Protein AF-A0A7W5L2Z9-F1 (afdb_monomer_lite)

Radius of gyration: 24.8 Å; chains: 1; bounding box: 55×77×53 Å

Sequence (96 aa):
MRPQLAPKILNEETTNEDLSWEVEAVLSWHDEDAKAAIATLLQDCRHLRQQLALAEGAMSRGITRGWRPSFDRLLSDRPPSTNNETPPQHRSRRQP

pLDDT: mean 72.14, std 18.77, range [44.31, 97.38]

Foldseek 3Di:
DDPDPDPPPPPPPCDPVNVVVVLVVLCVVVVNPPVVSVVVVVVVVVVVVVVLVVVVVVDDCVVCVNDDDDDDDPPPPDDPPPPDDDDPPPPDDDDD

Structure (mmCIF, N/CA/C/O backbone):
data_AF-A0A7W5L2Z9-F1
#
_entry.id   AF-A0A7W5L2Z9-F1
#
loop_
_atom_site.group_PDB
_atom_site.id
_atom_site.type_symbol
_atom_site.label_atom_id
_atom_site.label_alt_id
_atom_site.label_comp_id
_atom_site.label_asym_id
_atom_site.label_entity_id
_atom_site.label_seq_id
_atom_site.pdbx_PDB_ins_code
_atom_site.Cartn_x
_atom_site.Cartn_y
_atom_site.Cartn_z
_atom_site.occupancy
_atom_site.B_iso_or_equiv
_atom_site.auth_seq_id
_atom_site.auth_comp_id
_atom_site.auth_asym_id
_atom_site.auth_atom_id
_atom_site.pdbx_PDB_model_num
ATOM 1 N N . MET A 1 1 ? 0.491 -30.644 -30.198 1.00 44.47 1 MET A N 1
ATOM 2 C CA . MET A 1 1 ? -0.226 -29.356 -30.312 1.00 44.47 1 MET A CA 1
ATOM 3 C C . MET A 1 1 ? -0.746 -28.977 -28.935 1.00 44.47 1 MET A C 1
ATOM 5 O O . MET A 1 1 ? -1.699 -29.591 -28.481 1.00 44.47 1 MET A O 1
ATOM 9 N N . ARG A 1 2 ? -0.085 -28.055 -28.229 1.00 45.69 2 ARG A N 1
ATOM 10 C CA . ARG A 1 2 ? -0.632 -27.472 -26.996 1.00 45.69 2 ARG A CA 1
ATOM 11 C C . ARG A 1 2 ? -1.360 -26.185 -27.397 1.00 45.69 2 ARG A C 1
ATOM 13 O O . ARG A 1 2 ? -0.693 -25.321 -27.966 1.00 45.69 2 ARG A O 1
ATOM 20 N N . PRO A 1 3 ? -2.682 -26.060 -27.200 1.00 45.31 3 PRO A N 1
ATOM 21 C CA . PRO A 1 3 ? -3.342 -24.780 -27.398 1.00 45.31 3 PRO A CA 1
ATOM 22 C C . PRO A 1 3 ? -2.764 -23.793 -26.380 1.00 45.31 3 PRO A C 1
ATOM 24 O O . PRO A 1 3 ? -2.698 -24.086 -25.187 1.00 45.31 3 PRO A O 1
ATOM 27 N N . GLN A 1 4 ? -2.281 -22.653 -26.870 1.00 47.50 4 GLN A N 1
ATOM 28 C CA . GLN A 1 4 ? -1.843 -21.553 -26.025 1.00 47.50 4 GLN A CA 1
ATOM 29 C C . GLN A 1 4 ? -3.065 -21.036 -25.266 1.00 47.50 4 GLN A C 1
ATOM 31 O O . GLN A 1 4 ? -3.940 -20.402 -25.858 1.00 47.50 4 GLN A O 1
ATOM 36 N N . LEU A 1 5 ? -3.116 -21.292 -23.959 1.00 47.97 5 LEU A N 1
ATOM 37 C CA . LEU A 1 5 ? -3.907 -20.477 -23.051 1.00 47.97 5 LEU A CA 1
ATOM 38 C C . LEU A 1 5 ? -3.218 -19.110 -23.036 1.00 47.97 5 LEU A C 1
ATOM 40 O O . LEU A 1 5 ? -2.239 -18.901 -22.322 1.00 47.97 5 LEU A O 1
ATOM 44 N N . ALA A 1 6 ? -3.642 -18.228 -23.941 1.00 48.75 6 ALA A N 1
ATOM 45 C CA . ALA A 1 6 ? -3.203 -16.846 -23.938 1.00 48.75 6 ALA A CA 1
ATOM 46 C C . ALA A 1 6 ? -3.455 -16.296 -22.525 1.00 48.75 6 ALA A C 1
ATOM 48 O O . ALA A 1 6 ? -4.577 -16.462 -22.033 1.00 48.75 6 ALA A O 1
ATOM 49 N N . PRO A 1 7 ? -2.453 -15.696 -21.853 1.00 46.84 7 PRO A N 1
ATOM 50 C CA . PRO A 1 7 ? -2.707 -15.002 -20.606 1.00 46.84 7 PRO A CA 1
ATOM 51 C C . PRO A 1 7 ? -3.715 -13.919 -20.948 1.00 46.84 7 PRO A C 1
ATOM 53 O O . PRO A 1 7 ? -3.438 -13.000 -21.723 1.00 46.84 7 PRO A O 1
ATOM 56 N N . LYS A 1 8 ? -4.935 -14.109 -20.460 1.00 50.41 8 LYS A N 1
ATOM 57 C CA . LYS A 1 8 ? -5.978 -13.118 -20.589 1.00 50.41 8 LYS A CA 1
ATOM 58 C C . LYS A 1 8 ? -5.460 -11.955 -19.759 1.00 50.41 8 LYS A C 1
ATOM 60 O O . LYS A 1 8 ? -5.395 -12.058 -18.540 1.00 50.41 8 LYS A O 1
ATOM 65 N N . ILE A 1 9 ? -4.964 -10.916 -20.429 1.00 48.66 9 ILE A N 1
ATOM 66 C CA . ILE A 1 9 ? -4.705 -9.629 -19.792 1.00 48.66 9 ILE A CA 1
ATOM 67 C C . ILE A 1 9 ? -6.095 -9.122 -19.429 1.00 48.66 9 ILE A C 1
ATOM 69 O O . ILE A 1 9 ? -6.783 -8.493 -20.229 1.00 48.66 9 ILE A O 1
ATOM 73 N N . LEU A 1 10 ? -6.571 -9.584 -18.279 1.00 44.31 10 LEU A N 1
ATOM 74 C CA . LEU A 1 10 ? -7.791 -9.128 -17.673 1.00 44.31 10 LEU A CA 1
ATOM 75 C C . LEU A 1 10 ? -7.407 -7.795 -17.048 1.00 44.31 10 LEU A C 1
ATOM 77 O O . LEU A 1 10 ? -6.707 -7.742 -16.041 1.00 44.31 10 LEU A O 1
ATOM 81 N N . ASN A 1 11 ? -7.827 -6.711 -17.692 1.00 54.16 11 ASN A N 1
ATOM 82 C CA . ASN A 1 11 ? -8.104 -5.487 -16.964 1.00 54.16 11 ASN A CA 1
ATOM 83 C C . ASN A 1 11 ? -9.293 -5.818 -16.050 1.00 54.16 11 ASN A C 1
ATOM 85 O O . ASN A 1 11 ? -10.438 -5.544 -16.402 1.00 54.16 11 ASN A O 1
ATOM 89 N N . GLU A 1 12 ? -9.038 -6.538 -14.957 1.00 51.75 12 GLU A N 1
ATOM 90 C CA . GLU A 1 12 ? -9.998 -6.662 -13.871 1.00 51.75 12 GLU A CA 1
ATOM 91 C C . GLU A 1 12 ? -10.010 -5.286 -13.222 1.00 51.75 12 GLU A C 1
ATOM 93 O O . GLU A 1 12 ? -9.059 -4.892 -12.548 1.00 51.75 12 GLU A O 1
ATOM 98 N N . GLU A 1 13 ? -11.036 -4.496 -13.529 1.00 57.84 13 GLU A N 1
ATOM 99 C CA . GLU A 1 13 ? -11.386 -3.375 -12.674 1.00 57.84 13 GLU A CA 1
ATOM 100 C C . GLU A 1 13 ? -11.684 -3.983 -11.307 1.00 57.84 13 GLU A C 1
ATOM 102 O O . GLU A 1 13 ? -12.753 -4.554 -11.108 1.00 57.84 13 GLU A O 1
ATOM 107 N N . THR A 1 14 ? -10.694 -3.957 -10.410 1.00 60.62 14 THR A N 1
ATOM 108 C CA . THR A 1 14 ? -10.846 -4.409 -9.029 1.00 60.62 14 THR A CA 1
ATOM 109 C C . THR A 1 14 ? -12.042 -3.660 -8.470 1.00 60.62 14 THR A C 1
ATOM 111 O O . THR A 1 14 ? -12.007 -2.429 -8.348 1.00 60.62 14 THR A O 1
ATOM 114 N N . THR A 1 15 ? -13.141 -4.374 -8.242 1.00 71.75 15 THR A N 1
ATOM 115 C CA . THR A 1 15 ? -14.367 -3.714 -7.817 1.00 71.75 15 THR A CA 1
ATOM 116 C C . THR A 1 15 ? -14.139 -3.147 -6.419 1.00 71.75 15 THR A C 1
ATOM 118 O O . THR A 1 15 ? -13.254 -3.578 -5.676 1.00 71.75 15 THR A O 1
ATOM 121 N N . ASN A 1 16 ? -14.919 -2.137 -6.036 1.00 69.56 16 ASN A N 1
ATOM 122 C CA . ASN A 1 16 ? -14.795 -1.556 -4.698 1.00 69.56 16 ASN A CA 1
ATOM 123 C C . ASN A 1 16 ? -15.011 -2.612 -3.591 1.00 69.56 16 ASN A C 1
ATOM 125 O O . ASN A 1 16 ? -14.419 -2.507 -2.519 1.00 69.56 16 ASN A O 1
ATOM 129 N N . GLU A 1 17 ? -15.803 -3.646 -3.887 1.00 77.19 17 GLU A N 1
ATOM 130 C CA . GLU A 1 17 ? -16.070 -4.781 -3.004 1.00 77.19 17 GLU A CA 1
ATOM 131 C C . GLU A 1 17 ? -14.828 -5.667 -2.823 1.00 77.19 17 GLU A C 1
ATOM 133 O O . GLU A 1 17 ? -14.467 -5.965 -1.683 1.00 77.19 17 GLU A O 1
ATOM 138 N N . ASP A 1 18 ? -14.109 -5.990 -3.903 1.00 82.25 18 ASP A N 1
ATOM 139 C CA . ASP A 1 18 ? -12.858 -6.764 -3.833 1.00 82.25 18 ASP A CA 1
ATOM 140 C C . ASP A 1 18 ? -11.802 -6.035 -2.989 1.00 82.25 18 ASP A C 1
ATOM 142 O O . ASP A 1 18 ? -11.182 -6.623 -2.101 1.00 82.25 18 ASP A O 1
ATOM 146 N N . LEU A 1 19 ? -11.669 -4.717 -3.189 1.00 84.88 19 LEU A N 1
ATOM 147 C CA . LEU A 1 19 ? -10.764 -3.883 -2.392 1.00 84.88 19 LEU A CA 1
ATOM 148 C C . LEU A 1 19 ? -11.146 -3.876 -0.908 1.00 84.88 19 LEU A C 1
ATOM 150 O O . LEU A 1 19 ? -10.265 -3.883 -0.051 1.00 84.88 19 LEU A O 1
ATOM 154 N N . SER A 1 20 ? -12.442 -3.849 -0.587 1.00 88.12 20 SER A N 1
ATOM 155 C CA . SER A 1 20 ? -12.899 -3.870 0.807 1.00 88.12 20 SER A CA 1
ATOM 156 C C . SER A 1 20 ? -12.553 -5.187 1.507 1.00 88.12 20 SER A C 1
ATOM 158 O O . SER A 1 20 ? -12.099 -5.168 2.650 1.00 88.12 20 SER A O 1
ATOM 160 N N . TRP A 1 21 ? -12.679 -6.316 0.801 1.00 93.88 21 TRP A N 1
ATOM 161 C CA . TRP A 1 21 ? -12.305 -7.630 1.321 1.00 93.88 21 TRP A CA 1
ATOM 162 C C . TRP A 1 21 ? -10.790 -7.760 1.527 1.00 93.88 21 TRP A C 1
ATOM 164 O O . TRP A 1 21 ? -10.351 -8.275 2.555 1.00 93.88 21 TRP A O 1
ATOM 174 N N . GLU A 1 22 ? -9.983 -7.245 0.598 1.00 91.25 22 GLU A N 1
ATOM 175 C CA . GLU A 1 22 ? -8.522 -7.221 0.741 1.00 91.25 22 GLU A CA 1
ATOM 176 C C . GLU A 1 22 ? -8.067 -6.358 1.925 1.00 91.25 22 GLU A C 1
ATOM 178 O O . GLU A 1 22 ? -7.167 -6.754 2.668 1.00 91.25 22 GLU A O 1
ATOM 183 N N . VAL A 1 23 ? -8.697 -5.197 2.133 1.00 93.88 23 VAL A N 1
ATOM 184 C CA . VAL A 1 23 ? -8.398 -4.326 3.281 1.00 93.88 23 VAL A CA 1
ATOM 185 C C . VAL A 1 23 ? -8.694 -5.044 4.595 1.00 93.88 23 VAL A C 1
ATOM 187 O O . VAL A 1 23 ? -7.844 -5.034 5.484 1.00 93.88 23 VAL A O 1
ATOM 190 N N . GLU A 1 24 ? -9.846 -5.705 4.703 1.00 95.25 24 GLU A N 1
ATOM 191 C CA . GLU A 1 24 ? -10.217 -6.469 5.899 1.00 95.25 24 GLU A CA 1
ATOM 192 C C . GLU A 1 24 ? -9.236 -7.620 6.159 1.00 95.25 24 GLU A C 1
ATOM 194 O O . GLU A 1 24 ? -8.782 -7.833 7.283 1.00 95.25 24 GLU A O 1
ATOM 199 N N . ALA A 1 25 ? -8.827 -8.333 5.105 1.00 94.50 25 ALA A N 1
ATOM 200 C CA . ALA A 1 25 ? -7.835 -9.395 5.223 1.00 94.50 25 ALA A CA 1
ATOM 201 C C . ALA A 1 25 ? -6.504 -8.866 5.784 1.00 94.50 25 ALA A C 1
ATOM 203 O O . ALA A 1 25 ? -5.936 -9.475 6.692 1.00 94.50 25 ALA A O 1
ATOM 204 N N . VAL A 1 26 ? -6.028 -7.715 5.300 1.00 95.19 26 VAL A N 1
ATOM 205 C CA . VAL A 1 26 ? -4.794 -7.090 5.801 1.00 95.19 26 VAL A CA 1
ATOM 206 C C . VAL A 1 26 ? -4.951 -6.611 7.247 1.00 95.19 26 VAL A C 1
ATOM 208 O O . VAL A 1 26 ? -4.032 -6.795 8.044 1.00 95.19 26 VAL A O 1
ATOM 211 N N . LEU A 1 27 ? -6.091 -6.024 7.613 1.00 96.38 27 LEU A N 1
ATOM 212 C CA . LEU A 1 27 ? -6.344 -5.579 8.987 1.00 96.38 27 LEU A CA 1
ATOM 213 C C . LEU A 1 27 ? -6.381 -6.749 9.975 1.00 96.38 27 LEU A C 1
ATOM 215 O O . LEU A 1 27 ? -5.736 -6.671 11.023 1.00 96.38 27 LEU A O 1
ATOM 219 N N . SER A 1 28 ? -7.013 -7.862 9.600 1.00 95.75 28 SER A N 1
ATOM 220 C CA . SER A 1 28 ? -7.082 -9.059 10.447 1.00 95.75 28 SER A CA 1
ATOM 221 C C . SER A 1 28 ? -5.703 -9.654 10.763 1.00 95.75 28 SER A C 1
ATOM 223 O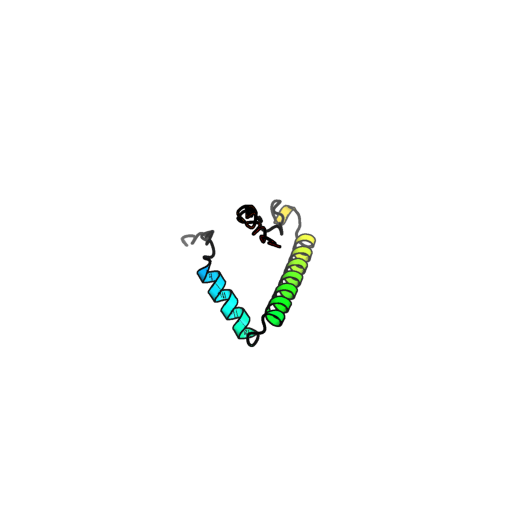 O . SER A 1 28 ? -5.478 -10.176 11.853 1.00 95.75 28 SER A O 1
ATOM 225 N N . TRP A 1 29 ? -4.738 -9.526 9.843 1.00 94.00 29 TRP A N 1
ATOM 226 C CA . TRP A 1 29 ? -3.343 -9.939 10.055 1.00 94.00 29 TRP A CA 1
ATOM 227 C C . TRP A 1 29 ? -2.581 -9.038 11.033 1.00 94.00 29 TRP A C 1
ATOM 229 O O . TRP A 1 29 ? -1.530 -9.429 11.541 1.00 94.00 29 TRP A O 1
ATOM 239 N N . HIS A 1 30 ? -3.093 -7.835 11.276 1.00 96.00 30 HIS A N 1
ATOM 240 C CA . HIS A 1 30 ? -2.485 -6.810 12.114 1.00 96.00 30 HIS A CA 1
ATOM 241 C C . HIS A 1 30 ? -3.281 -6.547 13.399 1.00 96.00 30 HIS A C 1
ATOM 243 O O . HIS A 1 30 ? -3.144 -5.471 13.973 1.00 96.00 30 HIS A O 1
ATOM 249 N N . ASP A 1 31 ? -4.092 -7.505 13.861 1.00 95.25 31 ASP A N 1
ATOM 250 C CA . ASP A 1 31 ? -4.950 -7.359 15.048 1.00 95.25 31 ASP A CA 1
ATOM 251 C C . ASP A 1 31 ? -5.838 -6.097 14.982 1.00 95.25 31 ASP A C 1
ATOM 253 O O . ASP A 1 31 ? -6.030 -5.398 15.979 1.00 95.25 31 ASP A O 1
ATOM 257 N N . GLU A 1 32 ? -6.340 -5.767 13.787 1.00 94.31 32 GLU A N 1
ATOM 258 C CA . GLU A 1 32 ? -7.100 -4.542 13.499 1.00 94.31 32 GLU A CA 1
ATOM 259 C C . GLU A 1 32 ? -6.315 -3.225 13.715 1.00 94.31 32 GLU A C 1
ATOM 261 O O . GLU A 1 32 ? -6.883 -2.126 13.683 1.00 94.31 32 GLU A O 1
ATOM 266 N N . ASP A 1 33 ? -4.988 -3.281 13.885 1.00 96.88 33 ASP A N 1
ATOM 267 C CA . ASP A 1 33 ? -4.128 -2.096 13.932 1.00 96.88 33 ASP A CA 1
ATOM 268 C C . ASP A 1 33 ? -3.835 -1.577 12.516 1.00 96.88 33 ASP A C 1
ATOM 270 O O . ASP A 1 33 ? -2.843 -1.915 11.858 1.00 96.88 33 ASP A O 1
ATOM 274 N N . ALA A 1 34 ? -4.687 -0.656 12.068 1.00 95.81 34 ALA A N 1
ATOM 275 C CA . ALA A 1 34 ? -4.537 0.019 10.784 1.00 95.81 34 ALA A CA 1
ATOM 276 C C . ALA A 1 34 ? -3.180 0.733 10.612 1.00 95.81 34 ALA A C 1
ATOM 278 O O . ALA A 1 34 ? -2.683 0.846 9.489 1.00 95.81 34 ALA A O 1
ATOM 279 N N . LYS A 1 35 ? -2.547 1.224 11.689 1.00 97.25 35 LYS A N 1
ATOM 280 C CA . LYS A 1 35 ? -1.240 1.896 11.579 1.00 97.25 35 LYS A CA 1
ATOM 281 C C . LYS A 1 35 ? -0.132 0.887 11.324 1.00 97.25 35 LYS A C 1
ATOM 283 O O . LYS A 1 35 ? 0.738 1.164 10.498 1.00 97.25 35 LYS A O 1
ATOM 288 N N . ALA A 1 36 ? -0.169 -0.258 12.004 1.00 96.62 36 ALA A N 1
ATOM 289 C CA . ALA A 1 36 ? 0.766 -1.352 11.761 1.00 96.62 36 ALA A CA 1
ATOM 290 C C . ALA A 1 36 ? 0.627 -1.886 10.327 1.00 96.62 36 ALA A C 1
ATOM 292 O O . ALA A 1 36 ? 1.632 -2.011 9.624 1.00 96.62 36 ALA A O 1
ATOM 293 N N . ALA A 1 37 ? -0.607 -2.081 9.854 1.00 96.94 37 ALA A N 1
ATOM 294 C CA . ALA A 1 37 ? -0.893 -2.485 8.478 1.00 96.94 37 ALA A CA 1
ATOM 295 C C . ALA A 1 37 ? -0.329 -1.502 7.440 1.00 96.94 37 ALA A C 1
ATOM 297 O O . ALA A 1 37 ? 0.418 -1.890 6.539 1.00 96.94 37 ALA A O 1
ATOM 298 N N . ILE A 1 38 ? -0.617 -0.204 7.590 1.00 97.06 38 ILE A N 1
ATOM 299 C CA . ILE A 1 38 ? -0.109 0.829 6.675 1.00 97.06 38 ILE A CA 1
ATOM 300 C C . ILE A 1 38 ? 1.424 0.892 6.710 1.00 97.06 38 ILE A C 1
ATOM 302 O O . ILE A 1 38 ? 2.053 1.038 5.661 1.00 97.06 38 ILE A O 1
ATOM 306 N N . ALA A 1 39 ? 2.044 0.776 7.888 1.00 97.38 39 ALA A N 1
ATOM 307 C CA . ALA A 1 39 ? 3.499 0.785 8.011 1.00 97.38 39 ALA A CA 1
ATOM 308 C C . ALA A 1 39 ? 4.145 -0.380 7.241 1.00 97.38 39 ALA A C 1
ATOM 310 O O . ALA A 1 39 ? 5.117 -0.157 6.513 1.00 97.38 39 ALA A O 1
ATOM 311 N N . THR A 1 40 ? 3.575 -1.583 7.341 1.00 96.62 40 THR A N 1
ATOM 312 C CA . THR A 1 40 ? 4.006 -2.763 6.574 1.00 96.62 40 THR A CA 1
ATOM 313 C C . THR A 1 40 ? 3.880 -2.522 5.073 1.00 96.62 40 THR A C 1
ATOM 315 O O . THR A 1 40 ? 4.868 -2.632 4.351 1.00 96.62 40 THR A O 1
ATOM 318 N N . LEU A 1 41 ? 2.713 -2.069 4.603 1.00 95.62 41 LEU A N 1
ATOM 319 C CA . LEU A 1 41 ? 2.480 -1.809 3.177 1.00 95.62 41 LEU A CA 1
ATOM 320 C C . LEU A 1 41 ? 3.440 -0.758 2.602 1.00 95.62 41 LEU A C 1
ATOM 322 O O . LEU A 1 41 ? 3.925 -0.891 1.476 1.00 95.62 41 LEU A O 1
ATOM 326 N N . LEU A 1 42 ? 3.752 0.291 3.368 1.00 96.56 42 LEU A N 1
ATOM 327 C CA . LEU A 1 42 ? 4.739 1.294 2.964 1.00 96.56 42 LEU A CA 1
ATOM 328 C C . LEU A 1 42 ? 6.149 0.702 2.870 1.00 96.56 42 LEU A C 1
ATOM 330 O O . LEU A 1 42 ? 6.902 1.041 1.948 1.00 96.56 42 LEU A O 1
ATOM 334 N N . GLN A 1 43 ? 6.510 -0.183 3.798 1.00 96.69 43 GLN A N 1
ATOM 335 C CA . GLN A 1 43 ? 7.793 -0.873 3.780 1.00 96.69 43 GLN A CA 1
ATOM 336 C C . GLN A 1 43 ? 7.901 -1.829 2.584 1.00 96.69 43 GLN A C 1
ATOM 338 O O . GLN A 1 43 ? 8.931 -1.830 1.901 1.00 96.69 43 GLN A O 1
ATOM 343 N N . ASP A 1 44 ? 6.831 -2.552 2.262 1.00 94.06 44 ASP A N 1
ATOM 344 C CA . ASP A 1 44 ? 6.754 -3.436 1.097 1.00 94.06 44 ASP A CA 1
ATOM 345 C C . ASP A 1 44 ? 6.853 -2.645 -0.208 1.00 94.06 44 ASP A C 1
ATOM 347 O O . ASP A 1 44 ? 7.657 -2.970 -1.084 1.00 94.06 44 ASP A O 1
ATOM 351 N N . CYS A 1 45 ? 6.133 -1.525 -0.317 1.00 93.69 45 CYS A N 1
ATOM 352 C CA . CYS A 1 45 ? 6.245 -0.624 -1.464 1.00 93.69 45 CYS A CA 1
ATOM 353 C C . CYS A 1 45 ? 7.682 -0.115 -1.642 1.00 93.69 45 CYS A C 1
ATOM 355 O O . CYS A 1 45 ? 8.198 -0.058 -2.762 1.00 93.69 45 CYS A O 1
ATOM 357 N N . ARG A 1 46 ? 8.362 0.245 -0.547 1.00 93.44 46 ARG A N 1
ATOM 358 C CA . ARG A 1 46 ? 9.773 0.650 -0.590 1.00 93.44 46 ARG A CA 1
ATOM 359 C C . ARG A 1 46 ? 10.667 -0.496 -1.064 1.00 93.44 46 ARG A C 1
ATOM 361 O O . ARG A 1 46 ? 11.541 -0.255 -1.898 1.00 93.44 46 ARG A O 1
ATOM 368 N N . HIS A 1 47 ? 10.451 -1.712 -0.566 1.00 93.00 47 HIS A N 1
ATOM 369 C CA . HIS A 1 47 ? 11.199 -2.899 -0.974 1.00 93.00 47 HIS A CA 1
ATOM 370 C C . HIS A 1 47 ? 11.021 -3.198 -2.469 1.00 93.00 47 HIS A C 1
ATOM 372 O O . HIS A 1 47 ? 12.008 -3.340 -3.190 1.00 93.00 47 HIS A O 1
ATOM 378 N N . LEU A 1 48 ? 9.782 -3.189 -2.967 1.00 91.62 48 LEU A N 1
ATOM 379 C CA . LEU A 1 48 ? 9.472 -3.414 -4.382 1.00 91.62 48 LEU A CA 1
ATOM 380 C C . LEU A 1 48 ? 10.122 -2.363 -5.284 1.00 91.62 48 LEU A C 1
ATOM 382 O O . LEU A 1 48 ? 10.709 -2.699 -6.312 1.00 91.62 48 LEU A O 1
ATOM 386 N N . ARG A 1 49 ? 10.100 -1.087 -4.881 1.00 89.44 49 ARG A N 1
ATOM 387 C CA . ARG A 1 49 ? 10.788 -0.013 -5.620 1.00 89.44 49 ARG A CA 1
ATOM 388 C C . ARG A 1 49 ? 12.297 -0.232 -5.680 1.00 89.44 49 ARG A C 1
ATOM 390 O O . ARG A 1 49 ? 12.905 0.043 -6.711 1.00 89.44 49 ARG A O 1
ATOM 397 N N . GLN A 1 50 ? 12.902 -0.731 -4.604 1.00 90.94 50 GLN A N 1
ATOM 398 C CA . GLN A 1 50 ? 14.326 -1.069 -4.584 1.00 90.94 50 GLN A CA 1
ATOM 399 C C . GLN A 1 50 ? 14.633 -2.249 -5.504 1.00 90.94 50 GLN A C 1
ATOM 401 O O . GLN A 1 50 ? 15.555 -2.154 -6.311 1.00 90.94 50 GLN A O 1
ATOM 406 N N . GLN A 1 51 ? 13.845 -3.327 -5.439 1.00 90.75 51 GLN A N 1
ATOM 407 C CA . GLN A 1 51 ? 14.007 -4.473 -6.336 1.00 90.75 51 GLN A CA 1
ATOM 408 C C . GLN A 1 51 ? 13.869 -4.069 -7.803 1.00 90.75 51 GLN A C 1
ATOM 410 O O . GLN A 1 51 ? 14.670 -4.488 -8.635 1.00 90.75 51 GLN A O 1
ATOM 415 N N . LEU A 1 52 ? 12.906 -3.204 -8.115 1.00 87.56 52 LEU A N 1
ATOM 416 C CA . LEU A 1 52 ? 12.695 -2.722 -9.472 1.00 87.56 52 LEU A CA 1
ATOM 417 C C . LEU A 1 52 ? 13.847 -1.840 -9.963 1.00 87.56 52 LEU A C 1
ATOM 419 O O . LEU A 1 52 ? 14.271 -1.990 -11.103 1.00 87.56 52 LEU A O 1
ATOM 423 N N . ALA A 1 53 ? 14.397 -0.972 -9.109 1.00 85.44 53 ALA A N 1
ATOM 424 C CA . ALA A 1 53 ? 15.570 -0.167 -9.448 1.00 85.44 53 ALA A CA 1
ATOM 425 C C . ALA A 1 53 ? 16.812 -1.039 -9.703 1.00 85.44 53 ALA A C 1
ATOM 427 O O . ALA A 1 53 ? 17.561 -0.798 -10.650 1.00 85.44 53 ALA A O 1
ATOM 428 N N . LEU A 1 54 ? 17.012 -2.080 -8.888 1.00 85.94 54 LEU A N 1
ATOM 429 C CA . LEU A 1 54 ? 18.079 -3.060 -9.095 1.00 85.94 54 LEU A CA 1
ATOM 430 C C . LEU A 1 54 ? 17.879 -3.832 -10.400 1.00 85.94 54 LEU A C 1
ATOM 432 O O . LEU A 1 54 ? 18.826 -3.999 -11.166 1.00 85.94 54 LEU A O 1
ATOM 436 N N . ALA A 1 55 ? 16.649 -4.262 -10.676 1.00 84.44 55 ALA A N 1
ATOM 437 C CA . ALA A 1 55 ? 16.307 -4.957 -11.906 1.00 84.44 55 ALA A CA 1
ATOM 438 C C . ALA A 1 55 ? 16.506 -4.053 -13.134 1.00 84.44 55 ALA A C 1
ATOM 440 O O . ALA A 1 55 ? 17.115 -4.494 -14.102 1.00 84.44 55 ALA A O 1
ATOM 441 N N . GLU A 1 56 ? 16.076 -2.785 -13.102 1.00 80.19 56 GLU A N 1
ATOM 442 C CA . GLU A 1 56 ? 16.323 -1.825 -14.190 1.00 80.19 56 GLU A CA 1
ATOM 443 C C . GLU A 1 56 ? 17.826 -1.599 -14.412 1.00 80.19 56 GLU A C 1
ATOM 445 O O . GLU A 1 56 ? 18.270 -1.542 -15.556 1.00 80.19 56 GLU A O 1
ATOM 450 N N . GLY A 1 57 ? 18.619 -1.514 -13.339 1.00 78.38 57 GLY A N 1
ATOM 451 C CA . GLY A 1 57 ? 20.074 -1.374 -13.434 1.00 78.38 57 GLY A CA 1
ATOM 452 C C . GLY A 1 57 ? 20.789 -2.620 -13.971 1.00 78.38 57 GLY A C 1
ATOM 453 O O . GLY A 1 57 ? 21.789 -2.494 -14.676 1.00 78.38 57 GLY A O 1
ATOM 454 N N . ALA A 1 58 ? 20.284 -3.817 -13.658 1.00 77.50 58 ALA A N 1
ATOM 455 C CA . ALA A 1 58 ? 20.848 -5.090 -14.110 1.00 77.50 58 ALA A CA 1
ATOM 456 C C . ALA A 1 58 ? 20.394 -5.486 -15.528 1.00 77.50 58 ALA A C 1
ATOM 458 O O . ALA A 1 58 ? 21.102 -6.210 -16.232 1.00 77.50 58 ALA A O 1
ATOM 459 N N . MET A 1 59 ? 19.218 -5.030 -15.963 1.00 72.19 59 MET A N 1
ATOM 460 C CA . MET A 1 59 ? 18.661 -5.332 -17.279 1.00 72.19 59 MET A CA 1
ATOM 461 C C . MET A 1 59 ? 19.236 -4.407 -18.357 1.00 72.19 59 MET A C 1
ATOM 463 O O . MET A 1 59 ? 19.222 -3.183 -18.248 1.00 72.19 59 MET A O 1
ATOM 467 N N . SER A 1 60 ? 19.708 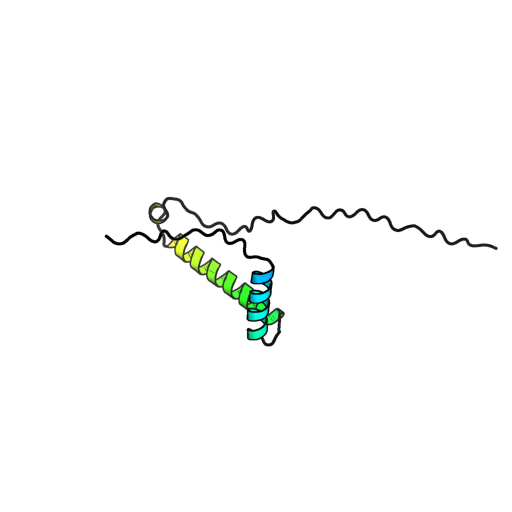-4.982 -19.466 1.00 64.81 60 SER A N 1
ATOM 468 C CA . SER A 1 60 ? 20.119 -4.183 -20.623 1.00 64.81 60 SER A CA 1
ATOM 469 C C . SER A 1 60 ? 18.897 -3.593 -21.342 1.00 64.81 60 SER A C 1
ATOM 471 O O . SER A 1 60 ? 17.847 -4.228 -21.431 1.00 64.81 60 SER A O 1
ATOM 473 N N . ARG A 1 61 ? 19.036 -2.401 -21.946 1.00 59.66 61 ARG A N 1
ATOM 474 C CA . ARG A 1 61 ? 17.970 -1.746 -22.743 1.00 59.66 61 ARG A CA 1
ATOM 475 C C . ARG A 1 61 ? 17.382 -2.636 -23.853 1.00 59.66 61 ARG A C 1
ATOM 477 O O . ARG A 1 61 ? 16.252 -2.412 -24.280 1.00 59.66 61 ARG A O 1
ATOM 484 N N . GLY A 1 62 ? 18.143 -3.625 -24.329 1.00 66.88 62 GLY A N 1
ATOM 485 C CA . GLY A 1 62 ? 17.705 -4.579 -25.348 1.00 66.88 62 GLY A CA 1
ATOM 486 C C . GLY A 1 62 ? 16.784 -5.681 -24.816 1.00 66.88 62 GLY A C 1
ATOM 487 O O . GLY A 1 62 ? 15.947 -6.171 -25.571 1.00 66.88 62 GLY A O 1
ATOM 488 N N . ILE A 1 63 ? 16.882 -6.044 -23.530 1.00 67.56 63 ILE A N 1
ATOM 489 C CA . ILE A 1 63 ? 16.116 -7.159 -22.951 1.00 67.56 63 ILE A CA 1
ATOM 490 C C . ILE A 1 63 ? 14.647 -6.788 -22.708 1.00 67.56 63 ILE A C 1
ATOM 492 O O . ILE A 1 63 ? 13.763 -7.617 -22.898 1.00 67.56 63 ILE A O 1
ATOM 496 N N . THR A 1 64 ? 14.367 -5.522 -22.376 1.00 66.00 64 THR A N 1
ATOM 497 C CA . THR A 1 64 ? 13.001 -5.024 -22.133 1.00 66.00 64 THR A CA 1
ATOM 498 C C . THR A 1 64 ? 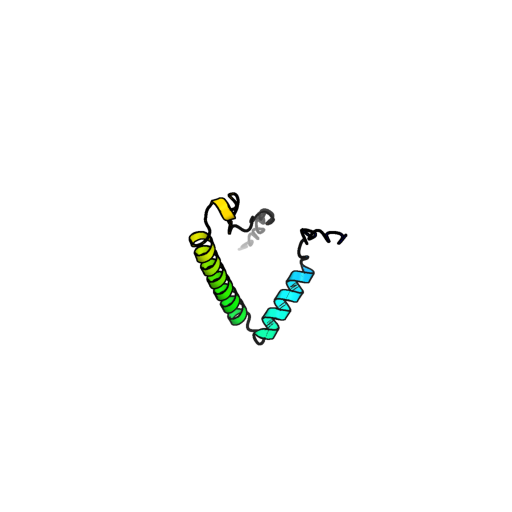12.338 -4.434 -23.380 1.00 66.00 64 THR A C 1
ATOM 500 O O . THR A 1 64 ? 11.236 -3.897 -23.286 1.00 66.00 64 THR A O 1
ATOM 503 N N . ARG A 1 65 ? 12.991 -4.500 -24.556 1.00 72.31 65 ARG A N 1
ATOM 504 C CA . ARG A 1 65 ? 12.507 -3.922 -25.831 1.00 72.31 65 ARG A CA 1
ATOM 505 C C . ARG A 1 65 ? 12.022 -2.468 -25.683 1.00 72.31 65 ARG A C 1
ATOM 507 O O . ARG A 1 65 ? 11.053 -2.066 -26.317 1.00 72.31 65 ARG A O 1
ATOM 514 N N . GLY A 1 66 ? 12.694 -1.685 -24.835 1.00 71.06 66 GLY A N 1
ATOM 515 C CA . GLY A 1 66 ? 12.365 -0.278 -24.586 1.00 71.06 66 GLY A CA 1
ATOM 516 C C . GLY A 1 66 ? 11.269 -0.018 -23.545 1.00 71.06 66 GLY A C 1
ATOM 517 O O . GLY A 1 66 ? 10.984 1.147 -23.277 1.00 71.06 66 GLY A O 1
ATOM 518 N N . TRP A 1 67 ? 10.683 -1.048 -22.927 1.00 71.94 67 TRP A N 1
ATOM 519 C CA . TRP A 1 67 ? 9.736 -0.861 -21.826 1.00 71.94 67 TRP A CA 1
ATOM 520 C C . TRP A 1 67 ? 10.443 -0.330 -20.572 1.00 71.94 67 TRP A C 1
ATOM 522 O O . TRP A 1 67 ? 11.523 -0.811 -20.205 1.00 71.94 67 TRP A O 1
ATOM 532 N N . ARG A 1 68 ? 9.817 0.658 -19.920 1.00 67.94 68 ARG A N 1
ATOM 533 C CA . ARG A 1 68 ? 10.258 1.260 -18.659 1.00 67.94 68 ARG A CA 1
ATOM 534 C C . ARG A 1 68 ? 9.103 1.322 -17.658 1.00 67.94 68 ARG A C 1
ATOM 536 O O . ARG A 1 68 ? 8.026 1.771 -18.048 1.00 67.94 68 ARG A O 1
ATOM 543 N N . PRO A 1 69 ? 9.311 0.927 -16.392 1.00 67.19 69 PRO A N 1
ATOM 544 C CA . PRO A 1 69 ? 8.273 1.031 -15.374 1.00 67.19 69 PRO A CA 1
ATOM 545 C C . PRO A 1 69 ? 7.919 2.494 -15.065 1.00 67.19 69 PRO A C 1
ATOM 547 O O . PRO A 1 69 ? 8.807 3.340 -14.958 1.00 67.19 69 PRO A O 1
ATOM 550 N N . SER A 1 70 ? 6.632 2.781 -14.864 1.00 67.56 70 SER A N 1
ATOM 551 C CA . SER A 1 70 ? 6.123 4.075 -14.389 1.00 67.56 70 SER A CA 1
ATOM 552 C C . SER A 1 70 ? 5.376 3.896 -13.069 1.00 67.56 70 SER A C 1
ATOM 554 O O . SER A 1 70 ? 4.552 2.993 -12.946 1.00 67.56 70 SER A O 1
ATOM 556 N N . PHE A 1 71 ? 5.653 4.757 -12.089 1.00 61.97 71 PHE A N 1
ATOM 557 C CA . PHE A 1 71 ? 5.094 4.654 -10.733 1.00 61.97 71 PHE A CA 1
ATOM 558 C C . PHE A 1 71 ? 3.799 5.446 -10.521 1.00 61.97 71 PHE A C 1
ATOM 560 O O . PHE A 1 71 ? 3.165 5.291 -9.478 1.00 61.97 71 PHE A O 1
ATOM 567 N N . ASP A 1 72 ? 3.423 6.310 -11.464 1.00 71.12 72 ASP A N 1
ATOM 568 C CA . ASP A 1 72 ? 2.260 7.174 -11.300 1.00 71.12 72 ASP A CA 1
ATOM 569 C C . ASP A 1 72 ? 0.967 6.368 -11.421 1.00 71.12 72 ASP A C 1
ATOM 571 O O . ASP A 1 72 ? 0.643 5.813 -12.472 1.00 71.12 72 ASP A O 1
ATOM 575 N N . ARG A 1 73 ? 0.197 6.341 -10.329 1.00 65.31 73 ARG A N 1
ATOM 576 C CA . ARG A 1 73 ? -1.226 6.012 -10.390 1.00 65.31 73 ARG A CA 1
ATOM 577 C C . ARG A 1 73 ? -1.913 7.223 -11.016 1.00 65.31 73 ARG A C 1
ATOM 579 O O . ARG A 1 73 ? -1.868 8.304 -10.432 1.00 65.31 73 ARG A O 1
ATOM 586 N N . LEU A 1 74 ? -2.521 7.055 -12.191 1.00 59.09 74 LEU A N 1
ATOM 587 C CA . LEU A 1 74 ? -3.312 8.103 -12.838 1.00 59.09 74 LEU A CA 1
ATOM 588 C C . LEU A 1 74 ? -4.440 8.510 -11.881 1.00 59.09 74 LEU A C 1
ATOM 590 O O . LEU A 1 74 ? -5.437 7.811 -11.740 1.00 59.09 74 LEU A O 1
ATOM 594 N N . LEU A 1 75 ? -4.242 9.622 -11.174 1.00 54.81 75 LEU A N 1
ATOM 595 C CA . LEU A 1 75 ? -5.163 10.227 -10.211 1.00 54.81 75 LEU A CA 1
ATOM 596 C C . LEU A 1 75 ? -6.368 10.844 -10.952 1.00 54.81 75 LEU A C 1
ATOM 598 O O . LEU A 1 75 ? -6.635 12.033 -10.812 1.00 54.81 75 LEU A O 1
ATOM 602 N N . SER A 1 76 ? -7.029 10.086 -11.829 1.00 50.84 76 SER A N 1
ATOM 603 C CA . SER A 1 76 ? -7.960 10.641 -12.818 1.00 50.84 76 SER A CA 1
ATOM 604 C C . SER A 1 76 ? -9.434 10.575 -12.411 1.00 50.84 76 SER A C 1
ATOM 606 O O . SER A 1 76 ? -10.242 11.254 -13.035 1.00 50.84 76 SER A O 1
ATOM 608 N N . ASP A 1 77 ? -9.790 9.850 -11.345 1.00 55.47 77 ASP A N 1
ATOM 609 C CA . ASP A 1 77 ? -11.203 9.553 -11.044 1.00 55.47 77 ASP A CA 1
ATOM 610 C C . ASP A 1 77 ? -11.786 10.331 -9.854 1.00 55.47 77 ASP A C 1
ATOM 612 O O . ASP A 1 77 ? -12.872 10.019 -9.367 1.00 55.47 77 ASP A O 1
ATOM 616 N N . ARG A 1 78 ? -11.103 11.375 -9.359 1.00 48.00 78 ARG A N 1
ATOM 617 C CA . ARG A 1 78 ? -11.681 12.244 -8.319 1.00 48.00 78 ARG A CA 1
ATOM 618 C C . ARG A 1 78 ? -12.558 13.326 -8.970 1.00 48.00 78 ARG A C 1
ATOM 620 O O . ARG A 1 78 ? -11.995 14.222 -9.601 1.00 48.00 78 ARG A O 1
ATOM 627 N N . PRO A 1 79 ? -13.897 13.328 -8.789 1.00 53.19 79 PRO A N 1
ATOM 628 C CA . PRO A 1 79 ? -14.723 14.428 -9.277 1.00 53.19 79 PRO A CA 1
ATOM 629 C C . PRO A 1 79 ? -14.323 15.745 -8.584 1.00 53.19 79 PRO A C 1
ATOM 631 O O . PRO A 1 79 ? -13.955 15.729 -7.400 1.00 53.19 79 PRO A O 1
ATOM 634 N N . PRO A 1 80 ? -14.364 16.890 -9.294 1.00 54.78 80 PRO A N 1
ATOM 635 C CA . PRO A 1 80 ? -13.998 18.178 -8.720 1.00 54.78 80 PRO A CA 1
ATOM 636 C C . PRO A 1 80 ? -14.902 18.482 -7.522 1.00 54.78 80 PRO A C 1
ATOM 638 O O . PRO A 1 80 ? -16.125 18.475 -7.630 1.00 54.78 80 PRO A O 1
ATOM 641 N N . SER A 1 81 ? -14.287 18.741 -6.367 1.00 56.16 81 SER A N 1
ATOM 642 C CA . SE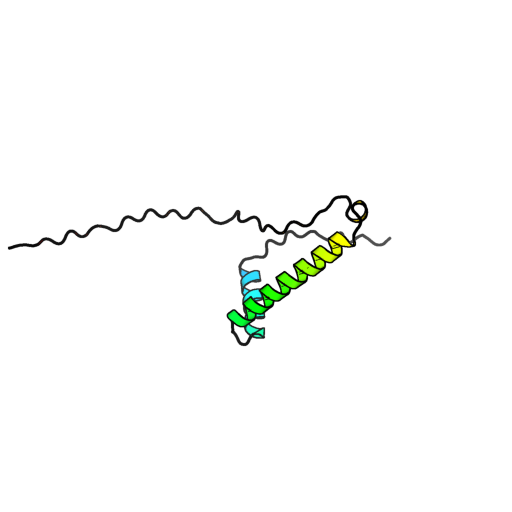R A 1 81 ? -14.976 19.173 -5.150 1.00 56.16 81 SER A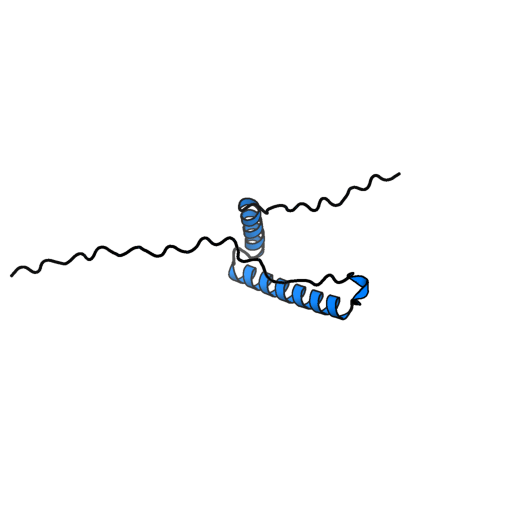 CA 1
ATOM 643 C C . SER A 1 81 ? -15.686 20.503 -5.425 1.00 56.16 81 SER A C 1
ATOM 645 O O . SER A 1 81 ? -15.058 21.560 -5.464 1.00 56.16 81 SER A O 1
ATOM 647 N N . THR A 1 82 ? -17.000 20.458 -5.650 1.00 54.16 82 THR A N 1
ATOM 648 C CA . THR A 1 82 ? -17.852 21.645 -5.772 1.00 54.16 82 THR A CA 1
ATOM 649 C C . THR A 1 82 ? -18.115 22.223 -4.381 1.00 54.16 82 THR A C 1
ATOM 651 O O . THR A 1 82 ? -19.185 22.033 -3.809 1.00 54.16 82 THR A O 1
ATOM 654 N N . ASN A 1 83 ? -17.136 22.919 -3.805 1.00 49.16 83 ASN A N 1
ATOM 655 C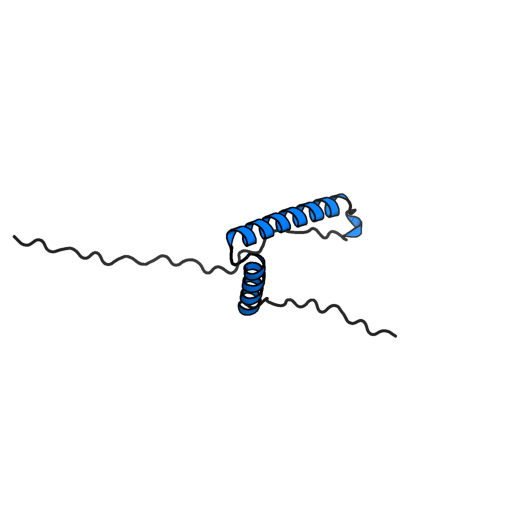 CA . ASN A 1 83 ? -17.344 23.690 -2.578 1.00 49.16 83 ASN A CA 1
ATOM 656 C C . ASN A 1 83 ? -18.053 25.005 -2.926 1.00 49.16 83 ASN A C 1
ATOM 658 O O . ASN A 1 83 ? -17.404 26.017 -3.180 1.00 49.16 83 ASN A O 1
ATOM 662 N N . ASN A 1 84 ? -19.385 24.982 -2.964 1.00 59.00 84 ASN A N 1
ATOM 663 C CA . ASN A 1 84 ? -20.203 26.192 -2.973 1.00 59.00 84 ASN A CA 1
ATOM 664 C C . ASN A 1 84 ? -21.430 26.011 -2.065 1.00 59.00 84 ASN A C 1
ATOM 666 O O . ASN A 1 84 ? -22.563 25.973 -2.529 1.00 59.00 84 ASN A O 1
ATOM 670 N N . GLU A 1 85 ? -21.198 25.895 -0.757 1.00 53.38 85 GLU A N 1
ATOM 671 C CA . GLU A 1 85 ? -22.233 26.103 0.259 1.00 53.38 85 GLU A CA 1
ATOM 672 C C . GLU A 1 85 ? -21.903 27.388 1.024 1.00 53.38 85 GLU A C 1
ATOM 674 O O . GLU A 1 85 ? -20.990 27.444 1.844 1.00 53.38 85 GLU A O 1
ATOM 679 N N . THR A 1 86 ? -22.636 28.458 0.710 1.00 56.69 86 THR A N 1
ATOM 680 C CA . THR A 1 86 ? -22.674 29.685 1.515 1.00 56.69 86 THR A CA 1
ATOM 681 C C . THR A 1 86 ? -23.609 29.438 2.705 1.00 56.69 86 THR A C 1
ATOM 683 O O . THR A 1 86 ? -24.791 29.178 2.474 1.00 56.69 86 THR A O 1
ATOM 686 N N . PRO A 1 87 ? -23.154 29.534 3.967 1.00 53.59 87 PRO A N 1
ATOM 687 C CA . PRO A 1 87 ? -24.043 29.389 5.118 1.00 53.59 87 PRO A CA 1
ATOM 688 C C . PRO A 1 87 ? -25.035 30.565 5.191 1.00 53.59 87 PRO A C 1
ATOM 690 O O . PRO A 1 87 ? -24.620 31.716 5.005 1.00 53.59 87 PRO A O 1
ATOM 693 N N . PRO A 1 88 ? -26.330 30.343 5.496 1.00 47.53 88 PRO A N 1
ATOM 694 C CA . PRO A 1 88 ? -27.282 31.435 5.659 1.00 47.53 88 PRO A CA 1
ATOM 695 C C . PRO A 1 88 ? -26.917 32.264 6.899 1.00 47.53 88 PRO A C 1
ATOM 697 O O . PRO A 1 88 ? -26.950 31.786 8.032 1.00 47.53 88 PRO A O 1
ATOM 700 N N . GLN A 1 89 ? -26.565 33.533 6.687 1.00 58.31 89 GLN A N 1
ATOM 701 C CA . GLN A 1 89 ? -26.271 34.486 7.757 1.00 58.31 89 GLN A CA 1
ATOM 702 C C . GLN A 1 89 ? -27.565 34.828 8.513 1.00 58.31 89 GLN A C 1
ATOM 704 O O . GLN A 1 89 ? -28.338 35.694 8.100 1.00 58.31 89 GLN A O 1
ATOM 709 N N . HIS A 1 90 ? -27.811 34.155 9.639 1.00 48.16 90 HIS A N 1
ATOM 710 C CA . HIS A 1 90 ? -28.895 34.492 10.561 1.00 48.16 90 HIS A CA 1
ATOM 711 C C . HIS A 1 90 ? -28.556 35.805 11.290 1.00 48.16 90 HIS A C 1
ATOM 713 O O . HIS A 1 90 ? -27.929 35.818 12.351 1.00 48.16 90 HIS A O 1
ATOM 719 N N . ARG A 1 91 ? -28.938 36.945 10.701 1.00 52.47 91 ARG A N 1
ATOM 720 C CA . ARG A 1 91 ? -28.784 38.273 11.313 1.00 52.47 91 ARG A CA 1
ATOM 721 C C . ARG A 1 91 ? -29.732 38.392 12.511 1.00 52.47 91 ARG A C 1
ATOM 723 O O . ARG A 1 91 ? -30.902 38.736 12.367 1.00 52.47 91 ARG A O 1
ATOM 730 N N . SER A 1 92 ? -29.201 38.120 13.700 1.00 52.84 92 SER A N 1
ATOM 731 C CA . SER A 1 92 ? -29.875 38.324 14.982 1.00 52.84 92 SER A CA 1
ATOM 732 C C . SER A 1 92 ? -30.327 39.777 15.151 1.00 52.84 92 SER A C 1
ATOM 734 O O . SER A 1 92 ? -29.532 40.718 15.188 1.00 52.84 92 SER A O 1
ATOM 736 N N . ARG A 1 93 ? -31.645 39.930 15.256 1.00 50.09 93 ARG A N 1
ATOM 737 C CA . ARG A 1 93 ? -32.391 41.154 15.547 1.00 50.09 93 ARG A CA 1
ATOM 738 C C . ARG A 1 93 ? -32.133 41.540 17.012 1.00 50.09 93 ARG A C 1
ATOM 740 O O . ARG A 1 93 ? -32.715 40.938 17.907 1.00 50.09 93 ARG A O 1
ATOM 747 N N . ARG A 1 94 ? -31.258 42.517 17.281 1.00 47.44 94 ARG A N 1
ATOM 748 C CA . ARG A 1 94 ? -31.243 43.204 18.587 1.00 47.44 94 ARG A CA 1
ATOM 749 C C . ARG A 1 94 ? -32.381 44.226 18.589 1.00 47.44 94 ARG A C 1
ATOM 751 O O . ARG A 1 94 ? -32.343 45.172 17.809 1.00 47.44 94 ARG A O 1
ATOM 758 N N . GLN A 1 95 ? -33.392 43.984 19.417 1.00 48.44 95 GLN A N 1
ATOM 759 C CA . GLN A 1 95 ? -34.352 45.002 19.849 1.00 48.44 95 GLN A CA 1
ATOM 760 C C . GLN A 1 95 ? -33.745 45.759 21.044 1.00 48.44 95 GLN A C 1
ATOM 762 O O . GLN A 1 95 ? -33.091 45.108 21.865 1.00 48.44 95 GLN A O 1
ATOM 767 N N . PRO A 1 96 ? -33.917 47.082 21.155 1.00 64.44 96 PRO A N 1
ATOM 768 C CA . PRO A 1 96 ? -34.121 47.733 22.442 1.00 64.44 96 PRO A CA 1
ATOM 769 C C . PRO A 1 96 ? -35.581 47.603 22.902 1.00 64.44 96 PRO A C 1
ATOM 771 O O . PRO A 1 96 ? -36.477 47.563 22.025 1.00 64.44 96 PRO A O 1
#

Secondary structure (DSSP, 8-state):
---------------HHHHHHHHHHHHHTTTT-HHHHHHHHHHHHHHHHHHHHHHHHHS-TTTTTT-------------------PPP--------